Protein AF-A0A9D6M790-F1 (afdb_monomer_lite)

Structure (mmCIF, N/CA/C/O backbone):
data_AF-A0A9D6M790-F1
#
_entry.id   AF-A0A9D6M790-F1
#
loop_
_atom_site.group_PDB
_atom_site.id
_atom_site.type_symbol
_atom_site.label_atom_id
_atom_site.label_alt_id
_atom_site.label_comp_id
_atom_site.label_asym_id
_atom_site.label_entity_id
_atom_site.label_seq_id
_atom_site.pdbx_PDB_ins_code
_atom_site.Cartn_x
_atom_site.Cartn_y
_atom_site.Cartn_z
_atom_site.occupancy
_atom_site.B_iso_or_equiv
_atom_site.auth_seq_id
_atom_site.auth_comp_id
_atom_site.auth_asym_id
_atom_site.auth_atom_id
_atom_site.pdbx_PDB_model_num
ATOM 1 N N . MET A 1 1 ? -7.752 -2.876 11.219 1.00 83.00 1 MET A N 1
ATOM 2 C CA . MET A 1 1 ? -8.661 -2.602 10.085 1.00 83.00 1 MET A CA 1
ATOM 3 C C . MET A 1 1 ? -7.858 -2.659 8.799 1.00 83.00 1 MET A C 1
ATOM 5 O O . MET A 1 1 ? -6.658 -2.421 8.874 1.00 83.00 1 MET A O 1
ATOM 9 N N . HIS A 1 2 ? -8.480 -2.986 7.664 1.00 86.25 2 HIS A N 1
ATOM 10 C CA . HIS A 1 2 ? -7.770 -3.079 6.388 1.00 86.25 2 HIS A CA 1
ATOM 11 C C . HIS A 1 2 ? -8.115 -1.930 5.447 1.00 86.25 2 HIS A C 1
ATOM 13 O O . HIS A 1 2 ? -9.301 -1.674 5.240 1.00 86.25 2 HIS A O 1
ATOM 19 N N . ASN A 1 3 ? -7.096 -1.292 4.872 1.00 87.44 3 ASN A N 1
ATOM 20 C CA . ASN A 1 3 ? -7.248 -0.484 3.668 1.00 87.44 3 ASN A CA 1
ATOM 21 C C . ASN A 1 3 ? -6.816 -1.256 2.423 1.00 87.44 3 ASN A C 1
ATOM 23 O O . ASN A 1 3 ? -5.959 -2.142 2.462 1.00 87.44 3 ASN A O 1
ATOM 27 N N . ASP A 1 4 ? -7.427 -0.863 1.320 1.00 84.06 4 ASP A N 1
ATOM 28 C CA . ASP A 1 4 ? -7.244 -1.409 -0.013 1.00 84.06 4 ASP A CA 1
ATOM 29 C C . ASP A 1 4 ? -7.311 -0.255 -1.034 1.00 84.06 4 ASP A C 1
ATOM 31 O O . ASP A 1 4 ? -7.623 0.890 -0.689 1.00 84.06 4 ASP A O 1
ATOM 35 N N . TRP A 1 5 ? -7.043 -0.547 -2.300 1.00 85.12 5 TRP A N 1
ATOM 36 C CA . TRP A 1 5 ? -7.211 0.370 -3.427 1.00 85.12 5 TRP A CA 1
ATOM 37 C C . TRP A 1 5 ? -8.000 -0.294 -4.548 1.00 85.12 5 TRP A C 1
ATOM 39 O O . TRP A 1 5 ? -8.098 -1.511 -4.650 1.00 85.12 5 TRP A O 1
ATOM 49 N N . ALA A 1 6 ? -8.543 0.517 -5.454 1.00 81.31 6 ALA A N 1
ATOM 50 C CA . ALA A 1 6 ? -9.113 -0.015 -6.690 1.00 81.31 6 ALA A CA 1
ATOM 51 C C . ALA A 1 6 ? -8.026 -0.553 -7.640 1.00 81.31 6 ALA A C 1
ATOM 53 O O . ALA A 1 6 ? -8.276 -1.467 -8.422 1.00 81.31 6 ALA A O 1
ATOM 54 N N . THR A 1 7 ? -6.828 0.032 -7.591 1.00 86.56 7 THR A N 1
ATOM 55 C CA . THR A 1 7 ? -5.688 -0.363 -8.415 1.00 86.56 7 THR A CA 1
ATOM 56 C C . THR A 1 7 ? -4.374 -0.006 -7.732 1.00 86.56 7 THR A C 1
ATOM 58 O O . THR A 1 7 ? -4.246 1.069 -7.153 1.00 86.56 7 THR A O 1
ATOM 61 N N . ALA A 1 8 ? -3.371 -0.869 -7.882 1.00 89.00 8 ALA A N 1
ATOM 62 C CA . ALA A 1 8 ? -1.997 -0.625 -7.461 1.00 89.00 8 ALA A CA 1
ATOM 63 C C . ALA A 1 8 ? -1.356 0.598 -8.144 1.00 89.00 8 ALA A C 1
ATOM 65 O O . ALA A 1 8 ? -0.339 1.107 -7.674 1.00 89.00 8 ALA A O 1
ATOM 66 N N . GLU A 1 9 ? -1.935 1.098 -9.243 1.00 91.00 9 GLU A N 1
ATOM 67 C CA . GLU A 1 9 ? -1.447 2.291 -9.945 1.00 91.00 9 GLU A CA 1
ATOM 68 C C . GLU A 1 9 ? -1.479 3.558 -9.077 1.00 91.00 9 GLU A C 1
ATOM 70 O O . GLU A 1 9 ? -0.705 4.480 -9.339 1.00 91.00 9 GLU A O 1
ATOM 75 N N . VAL A 1 10 ? -2.274 3.583 -7.996 1.00 92.44 10 VAL A N 1
ATOM 76 C CA . VAL A 1 10 ? -2.253 4.673 -6.998 1.00 92.44 10 VAL A CA 1
ATOM 77 C C . VAL A 1 10 ? -0.866 4.893 -6.391 1.00 92.44 10 VAL A C 1
ATOM 79 O O . VAL A 1 10 ? -0.571 5.983 -5.914 1.00 92.44 10 VAL A O 1
ATOM 82 N N . LEU A 1 11 ? 0.012 3.887 -6.450 1.00 93.69 11 LEU A N 1
ATOM 83 C CA . LEU A 1 11 ? 1.372 3.961 -5.929 1.00 93.69 11 LEU A CA 1
ATOM 84 C C . LEU A 1 11 ? 2.370 4.583 -6.914 1.00 93.69 11 LEU A C 1
ATOM 86 O O . LEU A 1 11 ? 3.468 4.947 -6.503 1.00 93.69 11 LEU A O 1
ATOM 90 N N . LEU A 1 12 ? 2.029 4.737 -8.201 1.00 94.44 12 LEU A N 1
ATOM 91 C CA . LEU A 1 12 ? 2.950 5.269 -9.220 1.00 94.44 12 LEU A CA 1
ATOM 92 C C . LEU A 1 12 ? 3.526 6.660 -8.887 1.00 94.44 12 LEU A C 1
ATOM 94 O O . LEU A 1 12 ? 4.721 6.857 -9.136 1.00 94.44 12 LEU A O 1
ATOM 98 N N . PRO A 1 13 ? 2.759 7.619 -8.326 1.00 96.31 13 PRO A N 1
ATOM 99 C CA . PRO A 1 13 ? 3.305 8.912 -7.916 1.00 96.31 13 PRO A CA 1
ATOM 100 C C . PRO A 1 13 ? 4.355 8.798 -6.802 1.00 96.31 13 PRO A C 1
ATOM 102 O O . PRO A 1 13 ? 5.340 9.536 -6.825 1.00 96.31 13 PRO A O 1
ATOM 105 N N . TYR A 1 14 ? 4.176 7.842 -5.885 1.00 96.62 14 TYR A N 1
ATOM 106 C CA . TYR A 1 14 ? 5.021 7.612 -4.706 1.00 96.62 14 TYR A CA 1
ATOM 107 C C . TYR A 1 14 ? 6.212 6.692 -4.986 1.00 96.62 14 TYR A C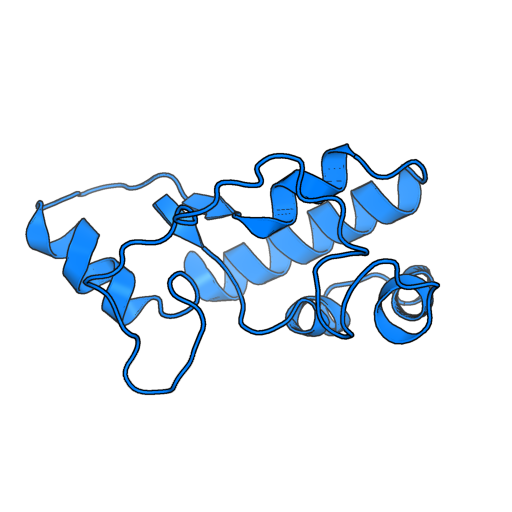 1
ATOM 109 O O . TYR A 1 14 ? 7.211 6.704 -4.268 1.00 96.62 14 TYR A O 1
ATOM 117 N N . LEU A 1 15 ? 6.117 5.873 -6.032 1.00 96.12 15 LEU A N 1
ATOM 118 C CA . LEU A 1 15 ? 7.138 4.901 -6.378 1.00 96.12 15 LEU A CA 1
ATOM 119 C C . LEU A 1 15 ? 8.341 5.580 -7.040 1.00 96.12 15 LEU A C 1
ATOM 121 O O . LEU A 1 15 ? 8.190 6.409 -7.949 1.00 96.12 15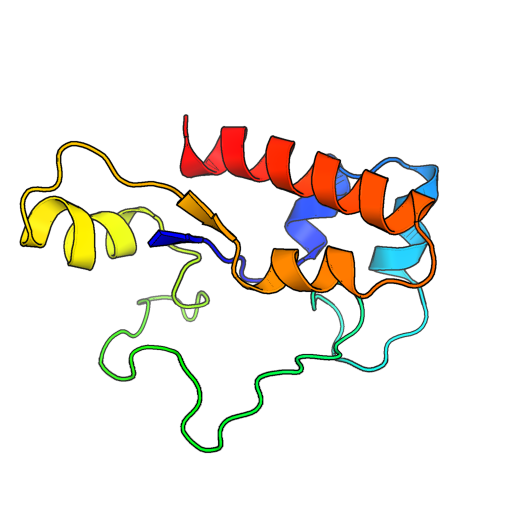 LEU A O 1
ATOM 125 N N . ASP A 1 16 ? 9.538 5.168 -6.613 1.00 94.94 16 ASP A N 1
ATOM 126 C CA . ASP A 1 16 ? 10.808 5.584 -7.208 1.00 94.94 16 ASP A CA 1
ATOM 127 C C . ASP A 1 16 ? 10.751 5.416 -8.740 1.00 94.94 16 ASP A C 1
ATOM 129 O O . ASP A 1 16 ? 10.392 4.328 -9.216 1.00 94.94 16 ASP A O 1
ATOM 133 N N . PRO A 1 17 ? 11.094 6.457 -9.527 1.00 95.19 17 PRO A N 1
ATOM 134 C CA . PRO A 1 17 ? 11.087 6.398 -10.984 1.00 95.19 17 PRO A CA 1
ATOM 135 C C . PRO A 1 17 ? 11.790 5.173 -11.576 1.00 95.19 17 PRO A C 1
ATOM 137 O O . PRO A 1 17 ? 11.318 4.648 -12.583 1.00 95.19 17 PRO A O 1
ATOM 140 N N . TYR A 1 18 ? 12.859 4.681 -10.939 1.00 95.19 18 TYR A N 1
ATOM 141 C CA . TYR A 1 18 ? 13.581 3.480 -11.362 1.00 95.19 18 TYR A CA 1
ATOM 142 C C . TYR A 1 18 ? 12.689 2.226 -11.390 1.00 95.19 18 TYR A C 1
ATOM 144 O O . TYR A 1 18 ? 12.846 1.366 -12.256 1.00 95.19 18 TYR A O 1
ATOM 152 N N . PHE A 1 19 ? 11.727 2.125 -10.469 1.00 93.88 19 PHE A N 1
ATOM 153 C CA . PHE A 1 19 ? 10.859 0.957 -10.315 1.00 93.88 19 PHE A CA 1
ATOM 154 C C . PHE A 1 19 ? 9.484 1.098 -10.977 1.00 93.88 19 PHE A C 1
ATOM 156 O O . PHE A 1 19 ? 8.753 0.112 -11.063 1.00 93.88 19 PHE A O 1
ATOM 163 N N . ARG A 1 20 ? 9.113 2.278 -11.487 1.00 92.75 20 ARG A N 1
ATOM 164 C CA . ARG A 1 20 ? 7.784 2.497 -12.098 1.00 92.75 20 ARG A CA 1
ATOM 165 C C . ARG A 1 20 ? 7.499 1.557 -13.261 1.00 92.75 20 ARG A C 1
ATOM 167 O O . ARG A 1 20 ? 6.383 1.061 -13.390 1.00 92.75 20 ARG A O 1
ATOM 174 N N . ASP A 1 21 ? 8.516 1.251 -14.058 1.00 90.69 21 ASP A N 1
ATOM 175 C CA . ASP A 1 21 ? 8.381 0.327 -15.181 1.00 90.69 21 ASP A CA 1
ATOM 176 C C . ASP A 1 21 ? 8.072 -1.108 -14.754 1.00 90.69 21 ASP A C 1
ATOM 178 O O . ASP A 1 21 ? 7.354 -1.804 -15.469 1.00 90.69 21 ASP A O 1
ATOM 182 N N . TYR A 1 22 ? 8.531 -1.538 -13.575 1.00 88.88 22 TYR A N 1
ATOM 183 C CA . TYR A 1 22 ? 8.210 -2.863 -13.039 1.00 88.88 22 TYR A CA 1
ATOM 184 C C . TYR A 1 22 ? 6.715 -2.990 -12.727 1.00 88.88 22 TYR A C 1
ATOM 186 O O . TYR A 1 22 ? 6.134 -4.049 -12.954 1.00 88.88 22 TYR A O 1
ATOM 194 N N . LEU A 1 23 ? 6.084 -1.907 -12.257 1.00 87.19 23 LEU A N 1
ATOM 195 C CA . LEU A 1 23 ? 4.650 -1.877 -11.965 1.00 87.19 23 LEU A CA 1
ATOM 196 C C . LEU A 1 23 ? 3.810 -1.671 -13.237 1.00 87.19 23 LEU A C 1
ATOM 198 O O . LEU A 1 23 ? 2.825 -2.370 -13.447 1.00 87.19 23 LEU A O 1
ATOM 202 N N . ALA A 1 24 ? 4.208 -0.740 -14.109 1.00 86.50 24 ALA A N 1
ATOM 203 C CA . ALA A 1 24 ? 3.420 -0.357 -15.284 1.00 86.50 24 ALA A CA 1
ATOM 204 C C . ALA A 1 24 ? 3.582 -1.313 -16.485 1.00 86.50 24 ALA A C 1
ATOM 206 O O . ALA A 1 24 ? 2.655 -1.505 -17.281 1.00 86.50 24 ALA A O 1
ATOM 207 N N . ARG A 1 25 ? 4.778 -1.886 -16.664 1.00 84.56 25 ARG A N 1
ATOM 208 C CA .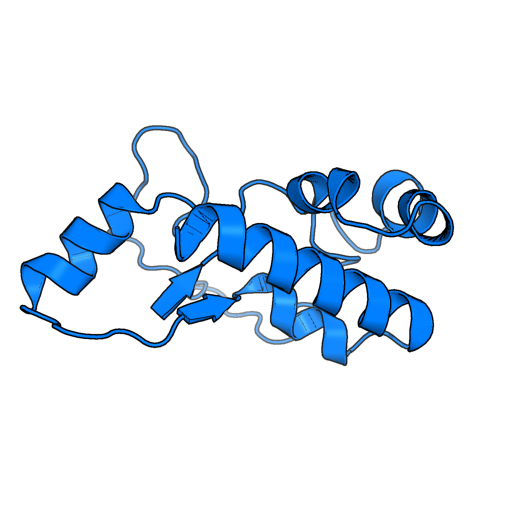 ARG A 1 25 ? 5.175 -2.623 -17.879 1.00 84.56 25 ARG A CA 1
ATOM 209 C C . ARG A 1 25 ? 5.795 -3.997 -17.615 1.00 84.56 25 ARG A C 1
ATOM 211 O O . ARG A 1 25 ? 6.004 -4.722 -18.584 1.00 84.56 25 ARG A O 1
ATOM 218 N N . GLY A 1 26 ? 6.094 -4.335 -16.359 1.00 78.62 26 GLY A N 1
ATOM 219 C CA . GLY A 1 26 ? 6.698 -5.611 -15.970 1.00 78.62 26 GLY A CA 1
ATOM 220 C C . GLY A 1 26 ? 5.842 -6.831 -16.324 1.00 78.62 26 GLY A C 1
ATOM 221 O O . GLY A 1 26 ? 4.665 -6.705 -16.669 1.00 78.62 26 GLY A O 1
ATOM 222 N N . GLU A 1 27 ? 6.449 -8.018 -16.257 1.00 73.50 27 GLU A N 1
ATOM 223 C CA . GLU A 1 27 ? 5.736 -9.284 -16.460 1.00 73.50 27 GLU A CA 1
ATOM 224 C C . GLU A 1 27 ? 4.633 -9.464 -15.412 1.00 73.50 27 GLU A C 1
ATOM 226 O O . GLU A 1 27 ? 4.851 -9.239 -14.223 1.00 73.50 27 GLU A O 1
ATOM 231 N N . LEU A 1 28 ? 3.448 -9.878 -15.873 1.00 68.81 28 LEU A N 1
ATOM 232 C CA . LEU A 1 28 ? 2.252 -10.017 -15.048 1.00 68.81 28 LEU A CA 1
ATOM 233 C C . LEU A 1 28 ? 1.837 -11.497 -14.974 1.00 68.81 28 LEU A C 1
ATOM 235 O O . LEU A 1 28 ? 1.449 -12.065 -15.994 1.00 68.81 28 LEU A O 1
ATOM 239 N N . PRO A 1 29 ? 1.826 -12.124 -13.793 1.00 64.00 29 PRO A N 1
ATOM 240 C CA . PRO A 1 29 ? 1.077 -13.345 -13.518 1.00 64.00 29 PRO A CA 1
ATOM 241 C C . PRO A 1 29 ? -0.408 -13.053 -13.211 1.00 64.00 29 PRO A C 1
ATOM 243 O O . PRO A 1 29 ? -1.194 -13.987 -13.077 1.00 64.00 29 PRO A O 1
ATOM 246 N N . GLY A 1 30 ? -0.809 -11.774 -13.123 1.00 71.56 30 GLY A N 1
ATOM 247 C CA . GLY A 1 30 ? -2.179 -11.318 -12.857 1.00 71.56 30 GLY A CA 1
ATOM 248 C C . GLY A 1 30 ? -2.691 -10.262 -13.846 1.00 71.56 30 GLY A C 1
ATOM 249 O O . GLY A 1 30 ? -2.090 -10.010 -14.891 1.00 71.56 30 GLY A O 1
ATOM 250 N N . LEU A 1 31 ? -3.828 -9.639 -13.522 1.00 72.81 31 LEU A N 1
ATOM 251 C CA . LEU A 1 31 ? -4.394 -8.544 -14.317 1.00 72.81 31 LEU A CA 1
ATOM 252 C C . LEU A 1 31 ? -3.587 -7.250 -14.126 1.00 72.81 31 LEU A C 1
ATOM 254 O O . LEU A 1 31 ? -2.971 -7.020 -13.084 1.00 72.81 31 LEU A O 1
ATOM 258 N N . ARG A 1 32 ? -3.607 -6.374 -15.139 1.00 77.75 32 ARG A N 1
ATOM 259 C CA . ARG A 1 32 ? -3.026 -5.027 -15.023 1.00 77.75 32 ARG A CA 1
ATOM 260 C C . ARG A 1 32 ? -3.715 -4.262 -13.895 1.00 77.75 32 ARG A C 1
ATOM 262 O O . ARG A 1 32 ? -4.939 -4.271 -13.812 1.00 77.75 32 ARG A O 1
ATOM 269 N N . GLY A 1 33 ? -2.915 -3.606 -13.058 1.00 76.56 33 GLY A N 1
ATOM 270 C CA . GLY A 1 33 ? -3.396 -2.869 -11.893 1.00 76.56 33 GLY A CA 1
ATOM 271 C C . GLY A 1 33 ? -3.461 -3.678 -10.592 1.00 76.56 33 GLY A C 1
ATOM 272 O O . GLY A 1 33 ? -3.818 -3.089 -9.578 1.00 76.56 33 GLY A O 1
ATOM 273 N N . SER A 1 34 ? -3.107 -4.971 -10.585 1.00 79.00 34 SER A N 1
ATOM 274 C CA . SER A 1 34 ? -2.935 -5.762 -9.352 1.00 79.00 34 SER A CA 1
ATOM 275 C C . SER A 1 34 ? -1.576 -5.507 -8.684 1.00 79.00 34 SER A C 1
ATOM 277 O O . SER A 1 34 ? -0.575 -5.305 -9.376 1.00 79.00 34 SER A O 1
ATOM 279 N N . PHE A 1 35 ? -1.521 -5.549 -7.349 1.00 77.50 35 PHE A N 1
ATOM 280 C CA . PHE A 1 35 ? -0.306 -5.256 -6.585 1.00 77.50 35 PHE A CA 1
ATOM 281 C C . PHE A 1 35 ? 0.615 -6.469 -6.367 1.00 77.50 35 PHE A C 1
ATOM 283 O O . PHE A 1 35 ? 0.163 -7.573 -6.084 1.00 77.50 35 PHE A O 1
ATOM 290 N N . PRO A 1 36 ? 1.923 -6.237 -6.553 1.00 60.81 36 PRO A N 1
ATOM 291 C CA . PRO A 1 36 ? 2.495 -6.396 -7.870 1.00 60.81 36 PRO A CA 1
ATOM 292 C C . PRO A 1 36 ? 2.640 -7.892 -8.153 1.00 60.81 36 PRO A C 1
ATOM 294 O O . PRO A 1 36 ? 3.511 -8.569 -7.603 1.00 60.81 36 PRO A O 1
ATOM 297 N N . HIS A 1 37 ? 1.836 -8.366 -9.098 1.00 60.81 37 HIS A N 1
ATOM 298 C CA . HIS A 1 37 ? 2.104 -9.628 -9.781 1.00 60.81 37 HIS A CA 1
ATOM 299 C C . HIS A 1 37 ? 1.697 -10.866 -8.965 1.00 60.81 37 HIS A C 1
ATOM 301 O O . HIS A 1 37 ? 2.438 -11.836 -8.853 1.00 60.81 37 HIS A O 1
ATOM 307 N N . ALA A 1 38 ? 0.4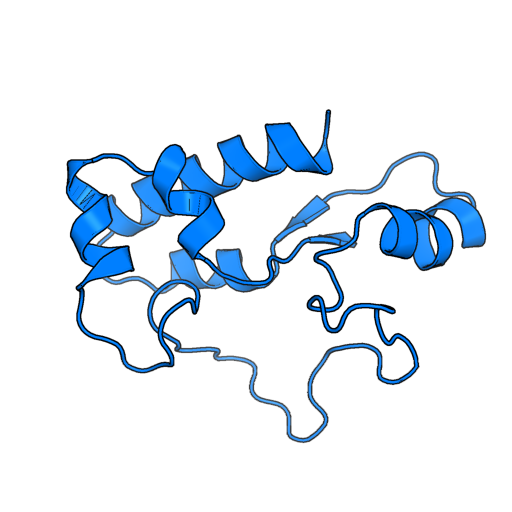54 -10.809 -8.473 1.00 60.06 38 ALA A N 1
ATOM 308 C CA . ALA A 1 38 ? -0.479 -11.888 -8.134 1.00 60.06 38 ALA A CA 1
ATOM 309 C C . ALA A 1 38 ? 0.132 -13.266 -7.832 1.00 60.06 38 ALA A C 1
ATOM 311 O O . ALA A 1 38 ? 0.114 -14.185 -8.654 1.00 60.06 38 ALA A O 1
ATOM 312 N N . HIS A 1 39 ? 0.508 -13.439 -6.570 1.00 56.59 39 HIS A N 1
ATOM 313 C CA . HIS A 1 39 ? 0.524 -14.741 -5.918 1.00 56.59 39 HIS A CA 1
ATOM 314 C C . HIS A 1 39 ? -0.205 -14.612 -4.589 1.00 56.59 39 HIS A C 1
ATOM 316 O O . HIS A 1 39 ? 0.405 -14.805 -3.546 1.00 56.59 39 HIS A O 1
ATOM 322 N N . ARG A 1 40 ? -1.509 -14.298 -4.616 1.00 64.62 40 ARG A N 1
ATOM 323 C CA . ARG A 1 40 ? -2.348 -14.357 -3.411 1.00 64.62 40 ARG A CA 1
ATOM 324 C C . ARG A 1 40 ? -2.274 -15.779 -2.848 1.00 64.62 40 ARG A C 1
ATOM 326 O O . ARG A 1 40 ? -2.844 -16.686 -3.455 1.00 64.62 40 ARG A O 1
ATOM 333 N N . PRO A 1 41 ? -1.593 -16.023 -1.717 1.00 60.31 41 PRO A N 1
ATOM 334 C CA . PRO A 1 41 ? -1.470 -17.364 -1.168 1.00 60.31 41 PRO A CA 1
ATOM 335 C C . PRO A 1 41 ? -2.721 -17.772 -0.371 1.00 60.31 41 PRO A C 1
ATOM 337 O O . PRO A 1 41 ? -2.892 -18.948 -0.061 1.00 60.31 41 PRO A O 1
ATOM 340 N N . TRP A 1 42 ? -3.626 -16.831 -0.072 1.00 70.50 42 TRP A N 1
ATOM 341 C CA . TRP A 1 42 ? -4.900 -17.057 0.620 1.00 70.50 42 TRP A CA 1
ATOM 342 C C . TRP A 1 42 ? -6.082 -17.085 -0.365 1.00 70.50 42 TRP A C 1
ATOM 344 O O . TRP A 1 42 ? -6.917 -16.183 -0.413 1.00 70.50 42 TRP A O 1
ATOM 354 N N . LEU A 1 43 ? -6.160 -18.148 -1.169 1.00 74.12 43 LEU A N 1
ATOM 355 C CA . LEU A 1 43 ? -7.287 -18.402 -2.074 1.00 74.12 43 LEU A CA 1
ATOM 356 C C . LEU A 1 43 ? -8.363 -19.222 -1.348 1.00 74.12 43 LEU A C 1
ATOM 358 O O . LEU A 1 43 ? -8.155 -20.396 -1.047 1.00 74.12 43 LEU A O 1
ATOM 362 N N . HIS A 1 44 ? -9.519 -18.612 -1.084 1.00 81.50 44 HIS A N 1
ATOM 363 C CA . HIS A 1 44 ? -10.695 -19.286 -0.529 1.00 81.50 44 HIS A CA 1
ATOM 364 C C . HIS A 1 44 ? -11.860 -19.213 -1.533 1.00 81.50 44 HIS A C 1
ATOM 366 O O . HIS A 1 44 ? -12.082 -18.130 -2.081 1.00 81.50 44 HIS A O 1
ATOM 372 N N . PRO A 1 45 ? -12.619 -20.303 -1.782 1.00 81.38 45 PRO A N 1
ATOM 373 C CA . PRO A 1 45 ? -13.717 -20.303 -2.758 1.00 81.38 45 PRO A CA 1
ATOM 374 C C . PRO A 1 45 ? -14.795 -19.245 -2.494 1.00 81.38 45 PRO A C 1
ATOM 376 O O . PRO A 1 45 ? -15.319 -18.660 -3.433 1.00 81.38 45 PRO A O 1
ATOM 379 N N . GLU A 1 46 ? -15.070 -18.954 -1.221 1.00 82.38 46 GLU A N 1
ATOM 380 C CA . GLU A 1 46 ? -16.048 -17.933 -0.804 1.00 82.38 46 GLU A CA 1
ATOM 381 C C . GLU A 1 46 ? -15.431 -16.528 -0.673 1.00 82.38 46 GLU A C 1
ATOM 383 O O . GLU A 1 46 ? -16.072 -15.591 -0.203 1.00 82.38 46 GLU A O 1
ATOM 388 N N . GLY A 1 47 ? -14.153 -16.373 -1.032 1.00 79.69 47 GLY A N 1
ATOM 389 C CA . GLY A 1 47 ? -13.391 -15.161 -0.759 1.00 79.69 47 GLY A CA 1
ATOM 390 C C . GLY A 1 47 ? -13.209 -14.900 0.740 1.00 79.69 47 GLY A C 1
ATOM 391 O O . GLY A 1 47 ? -13.359 -15.789 1.578 1.00 79.69 47 GLY A O 1
ATOM 392 N N . TYR A 1 48 ? -12.829 -13.665 1.062 1.00 79.12 48 TYR A N 1
ATOM 393 C CA . TYR A 1 48 ? -12.545 -13.191 2.426 1.00 79.12 48 TYR A CA 1
ATOM 394 C C . TYR A 1 48 ? -13.206 -11.837 2.735 1.00 79.12 48 TYR A C 1
ATOM 396 O O . TYR A 1 48 ? -13.160 -11.366 3.871 1.00 79.12 48 TYR A O 1
ATOM 404 N N . LYS A 1 49 ? -13.807 -11.187 1.727 1.00 79.12 49 LYS A N 1
ATOM 405 C CA . LYS A 1 49 ? -14.494 -9.899 1.877 1.00 79.12 49 LYS A CA 1
ATOM 406 C C . LYS A 1 49 ? -15.925 -10.132 2.379 1.00 79.12 49 LYS A C 1
ATOM 408 O O . LYS A 1 49 ? -16.548 -11.145 2.073 1.00 79.12 49 LYS A O 1
ATOM 413 N N . ARG A 1 50 ? -16.454 -9.180 3.149 1.00 79.25 50 ARG A N 1
ATOM 414 C CA . ARG A 1 50 ? -17.839 -9.205 3.639 1.00 79.25 50 ARG A CA 1
ATOM 415 C C . ARG A 1 50 ? -18.827 -9.083 2.476 1.00 79.25 50 ARG A C 1
ATOM 417 O O . ARG A 1 50 ? -18.872 -8.046 1.824 1.00 79.25 50 ARG A O 1
ATOM 424 N N . ALA A 1 51 ? -19.628 -10.121 2.243 1.00 78.88 51 ALA A N 1
ATOM 425 C CA . ALA A 1 51 ? -20.590 -10.167 1.137 1.00 78.88 51 ALA A CA 1
ATOM 426 C C . ALA A 1 51 ? -21.782 -9.204 1.304 1.00 78.88 51 ALA A C 1
ATOM 428 O O . ALA A 1 51 ? -22.447 -8.875 0.327 1.00 78.88 51 ALA A O 1
ATOM 429 N N . ASP A 1 52 ? -22.055 -8.749 2.530 1.00 81.50 52 ASP A N 1
ATOM 430 C CA . ASP A 1 52 ? -23.118 -7.790 2.846 1.00 81.50 52 ASP A CA 1
ATOM 431 C C . ASP A 1 52 ? -22.711 -6.325 2.608 1.00 81.50 52 ASP A C 1
ATOM 433 O O . ASP A 1 52 ? -23.545 -5.429 2.720 1.00 81.50 52 ASP A O 1
ATOM 437 N N . VAL A 1 53 ? -21.442 -6.075 2.267 1.00 77.75 53 VAL A N 1
ATOM 438 C CA . VAL A 1 53 ? -20.894 -4.734 2.041 1.00 77.75 53 VAL A CA 1
ATOM 439 C C . VAL A 1 53 ? -20.572 -4.559 0.560 1.00 77.75 53 VAL A C 1
ATOM 441 O O . VAL A 1 53 ? -19.581 -5.086 0.059 1.00 77.75 53 VAL A O 1
ATOM 444 N N . ALA A 1 54 ? -21.400 -3.783 -0.136 1.00 67.50 54 ALA A N 1
ATOM 445 C CA . ALA A 1 54 ? -21.184 -3.400 -1.527 1.00 67.50 54 ALA A CA 1
ATOM 446 C C . ALA A 1 54 ? -20.998 -1.876 -1.612 1.00 67.50 54 ALA A C 1
ATOM 448 O O . ALA A 1 54 ? -21.963 -1.140 -1.393 1.00 67.50 54 ALA A O 1
ATOM 449 N N . PRO A 1 55 ? -19.787 -1.376 -1.912 1.00 65.75 55 PRO A N 1
ATOM 450 C CA . PRO A 1 55 ? -19.571 0.053 -2.107 1.00 65.75 55 PRO A CA 1
ATOM 451 C C . PRO A 1 55 ? -20.425 0.566 -3.268 1.00 65.75 55 PRO A C 1
ATOM 453 O O . PRO A 1 55 ? -20.478 -0.060 -4.330 1.00 65.75 55 PRO A O 1
ATOM 456 N N . ALA A 1 56 ? -21.078 1.717 -3.081 1.00 60.28 56 ALA A N 1
ATOM 457 C CA . ALA A 1 56 ? -22.089 2.244 -4.006 1.00 60.28 56 ALA A CA 1
ATOM 458 C C . ALA A 1 56 ? -21.575 2.467 -5.447 1.00 60.28 56 ALA A C 1
ATOM 460 O O . ALA A 1 56 ? -22.371 2.527 -6.381 1.00 60.28 56 ALA A O 1
ATOM 461 N N . ASN A 1 57 ? -20.251 2.541 -5.633 1.00 61.75 57 ASN A N 1
ATOM 462 C CA . ASN A 1 57 ? -19.596 2.917 -6.888 1.00 61.75 57 ASN A CA 1
ATOM 463 C C . ASN A 1 57 ? -18.735 1.802 -7.517 1.00 61.75 57 ASN A C 1
ATOM 465 O O . ASN A 1 57 ? -17.897 2.090 -8.367 1.00 61.75 57 ASN A O 1
ATOM 469 N N . GLY A 1 58 ? -18.871 0.541 -7.084 1.00 58.53 58 GLY A N 1
ATOM 470 C CA . GLY A 1 58 ? -18.026 -0.559 -7.587 1.00 58.53 58 GLY A CA 1
ATOM 471 C C . GLY A 1 58 ? -16.548 -0.462 -7.173 1.00 58.53 58 GLY A C 1
ATOM 472 O O . GLY A 1 58 ? -15.715 -1.223 -7.658 1.00 58.53 58 GLY A O 1
ATOM 473 N N . ILE A 1 59 ? -16.232 0.470 -6.270 1.00 62.47 59 ILE A N 1
ATOM 474 C CA . ILE A 1 59 ? -14.940 0.591 -5.595 1.00 62.47 59 ILE A CA 1
ATOM 475 C C . ILE A 1 59 ? -14.722 -0.674 -4.755 1.00 62.47 59 ILE A C 1
ATOM 477 O O . ILE A 1 59 ? -15.674 -1.228 -4.204 1.00 62.47 59 ILE A O 1
ATOM 481 N N . ALA A 1 60 ? -13.485 -1.165 -4.675 1.00 63.31 60 ALA A N 1
ATOM 482 C CA . ALA A 1 60 ? -13.169 -2.335 -3.864 1.00 63.31 60 ALA A CA 1
ATOM 483 C C . ALA A 1 60 ? -13.561 -2.094 -2.395 1.00 63.31 60 ALA A C 1
ATOM 485 O O . ALA A 1 60 ? -13.269 -1.041 -1.828 1.00 63.31 60 ALA A O 1
ATOM 486 N N . ALA A 1 61 ? -14.206 -3.075 -1.754 1.00 61.47 61 ALA A N 1
ATOM 487 C CA . ALA A 1 61 ? -14.424 -3.011 -0.311 1.00 61.47 61 ALA A CA 1
ATOM 488 C C . ALA A 1 61 ? -13.059 -2.899 0.389 1.00 61.47 61 ALA A C 1
ATOM 490 O O . ALA A 1 61 ? -12.182 -3.731 0.138 1.00 61.47 61 ALA A O 1
ATOM 491 N N . GLY A 1 62 ? -12.897 -1.860 1.216 1.00 66.94 62 GLY A N 1
ATOM 492 C CA . GLY A 1 62 ? -11.618 -1.468 1.817 1.00 66.94 62 GLY A CA 1
ATOM 493 C C . GLY A 1 62 ? -10.947 -0.248 1.174 1.00 66.94 62 GLY A C 1
ATOM 494 O O . GLY A 1 62 ? -9.984 0.240 1.744 1.00 66.94 62 GLY A O 1
ATOM 495 N N . ALA A 1 63 ? -11.450 0.272 0.049 1.00 73.25 63 ALA A N 1
ATOM 496 C CA . ALA A 1 63 ? -10.907 1.465 -0.617 1.00 73.25 63 ALA A CA 1
ATOM 497 C C . ALA A 1 63 ? -11.754 2.743 -0.418 1.00 73.25 63 ALA A C 1
ATOM 499 O O . ALA A 1 63 ? -11.422 3.793 -0.962 1.00 73.25 63 ALA A O 1
ATOM 500 N N . ASP A 1 64 ? -12.839 2.658 0.359 1.00 81.81 64 ASP A N 1
ATOM 501 C CA . ASP A 1 64 ? -13.703 3.781 0.745 1.00 81.81 64 ASP A CA 1
ATOM 502 C C . ASP A 1 64 ? -13.611 3.984 2.265 1.00 81.81 64 ASP A C 1
ATOM 504 O O . ASP A 1 64 ? -14.065 3.138 3.046 1.00 81.81 64 ASP A O 1
ATOM 508 N N . TYR A 1 65 ? -12.968 5.079 2.677 1.00 84.06 65 TYR A N 1
ATOM 509 C CA . TYR A 1 65 ? -12.748 5.396 4.087 1.00 84.06 65 TYR A CA 1
ATOM 510 C C . TYR A 1 65 ? -14.053 5.702 4.823 1.00 84.06 65 TYR A C 1
ATOM 512 O O . TYR A 1 65 ? -14.249 5.197 5.927 1.00 84.06 65 TYR A O 1
ATOM 520 N N . ASP A 1 66 ? -14.955 6.486 4.226 1.00 85.81 66 ASP A N 1
ATOM 521 C CA . ASP A 1 66 ? -16.194 6.906 4.886 1.00 85.81 66 ASP A CA 1
ATOM 522 C C . ASP A 1 66 ? -17.097 5.703 5.164 1.00 85.81 66 ASP A C 1
ATOM 524 O O . ASP A 1 66 ? -17.615 5.559 6.274 1.00 85.81 66 ASP A O 1
ATOM 528 N N . LEU A 1 67 ? -17.207 4.787 4.197 1.00 85.25 67 LEU A N 1
ATOM 529 C CA . LEU A 1 67 ? -17.948 3.541 4.376 1.00 85.25 67 LEU A CA 1
ATOM 530 C C . LEU A 1 67 ? -17.311 2.646 5.452 1.00 85.25 67 LEU A C 1
ATOM 532 O O . LEU A 1 67 ? -18.018 2.025 6.248 1.00 85.25 67 LEU A O 1
ATOM 536 N N . MET A 1 68 ? -15.977 2.563 5.491 1.00 87.12 68 MET A N 1
ATOM 537 C CA . MET A 1 68 ? -15.264 1.800 6.520 1.00 87.12 68 MET A CA 1
ATOM 538 C C . MET A 1 68 ? -15.486 2.406 7.910 1.00 87.12 68 MET A C 1
ATOM 540 O O . MET A 1 68 ? -15.800 1.668 8.847 1.00 87.12 68 MET A O 1
ATOM 544 N N . ARG A 1 69 ? -15.397 3.737 8.035 1.00 87.50 69 ARG A N 1
ATOM 545 C CA . ARG A 1 69 ? -15.670 4.461 9.279 1.00 87.50 69 ARG A CA 1
ATOM 546 C C . ARG A 1 69 ? -17.085 4.168 9.773 1.00 87.50 69 ARG A C 1
ATOM 548 O O . ARG A 1 69 ? -17.226 3.728 10.909 1.00 87.50 69 ARG A O 1
ATOM 555 N N . GLU A 1 70 ? -18.100 4.307 8.922 1.00 89.38 70 GLU A N 1
ATOM 556 C CA . GLU A 1 70 ? -19.499 4.067 9.300 1.00 89.38 70 GLU A CA 1
ATOM 557 C C . GLU A 1 70 ? -19.729 2.617 9.766 1.00 89.38 70 GLU A C 1
ATOM 559 O O . GLU A 1 70 ? -20.307 2.364 10.825 1.00 89.38 70 GLU A O 1
ATOM 564 N N . LEU A 1 71 ? -19.260 1.637 8.986 1.00 88.12 71 LEU A N 1
ATOM 565 C CA . LEU A 1 71 ? -19.555 0.223 9.232 1.00 88.12 71 LEU A CA 1
ATOM 566 C C . LEU A 1 71 ? -18.734 -0.404 10.365 1.00 88.12 71 LEU A C 1
ATOM 568 O O . LEU A 1 71 ? -19.123 -1.471 10.859 1.00 88.12 71 LEU A O 1
ATOM 572 N N . LEU A 1 72 ? -17.607 0.208 10.744 1.00 89.19 72 LEU A N 1
ATOM 573 C CA . LEU A 1 72 ? -16.677 -0.324 11.740 1.00 89.19 72 LEU A CA 1
ATOM 574 C C . LEU A 1 72 ? -16.403 0.650 12.888 1.00 89.19 72 LEU A C 1
ATOM 576 O O . LEU A 1 72 ? -16.608 0.278 14.037 1.00 89.19 72 LEU A O 1
ATOM 580 N N . LEU A 1 73 ? -15.899 1.852 12.614 1.00 91.00 73 LEU A N 1
ATOM 581 C CA . LEU A 1 73 ? -15.437 2.754 13.673 1.00 91.00 73 LEU A CA 1
ATOM 582 C C . LEU A 1 73 ? -16.620 3.348 14.445 1.00 91.00 73 LEU A C 1
ATOM 584 O O . LEU A 1 73 ? -16.715 3.148 15.654 1.00 91.00 73 LEU A O 1
ATOM 588 N N . ASP A 1 74 ? -17.562 3.969 13.734 1.00 92.38 74 ASP A N 1
ATOM 589 C CA . ASP A 1 74 ? -18.728 4.635 14.323 1.00 92.38 74 ASP A CA 1
ATOM 590 C C . ASP A 1 74 ? -19.698 3.611 14.932 1.00 92.38 74 ASP A C 1
ATOM 592 O O . ASP A 1 74 ? -20.225 3.797 16.027 1.00 92.38 74 ASP A O 1
ATOM 596 N N . ARG A 1 75 ? -19.909 2.479 14.244 1.00 92.56 75 ARG A N 1
ATOM 597 C CA . ARG A 1 75 ? -20.833 1.421 14.686 1.00 92.56 75 ARG A CA 1
ATOM 598 C C . ARG A 1 75 ? -20.464 0.805 16.036 1.00 92.56 75 ARG A C 1
ATOM 600 O O . ARG A 1 75 ? -21.360 0.372 16.763 1.00 92.56 75 ARG A O 1
ATOM 607 N N . TYR A 1 76 ? -19.172 0.685 16.322 1.00 93.81 76 TYR A N 1
ATOM 608 C CA . TYR A 1 76 ? -18.666 0.017 17.522 1.00 93.81 76 TYR A CA 1
ATOM 609 C C . TYR A 1 76 ? -17.982 0.978 18.505 1.00 93.81 76 TYR A C 1
ATOM 611 O O . TYR A 1 76 ? -17.451 0.508 19.507 1.00 93.81 76 TYR A O 1
ATOM 619 N N . ASP A 1 77 ? -18.039 2.290 18.241 1.00 93.44 77 ASP A N 1
ATOM 620 C CA . ASP A 1 77 ? -17.482 3.359 19.083 1.00 93.44 77 ASP A CA 1
ATOM 621 C C . ASP A 1 77 ? -15.980 3.168 19.378 1.00 93.44 77 ASP A C 1
ATOM 623 O O . ASP A 1 77 ? -15.517 3.223 20.519 1.00 93.44 77 ASP A O 1
ATOM 627 N N . PHE A 1 78 ? -15.198 2.865 18.334 1.00 92.94 78 PHE A N 1
ATOM 628 C CA . PHE A 1 78 ? -13.747 2.718 18.463 1.00 92.94 78 PHE A CA 1
ATOM 629 C C . PHE A 1 78 ? -13.051 4.080 18.492 1.00 92.94 78 PHE A C 1
ATOM 631 O O . PHE A 1 78 ? -13.075 4.816 17.511 1.00 92.94 78 PHE A O 1
ATOM 638 N N . GLU A 1 79 ? -12.328 4.366 19.577 1.00 90.31 79 GLU A N 1
ATOM 639 C CA . GLU A 1 79 ? -11.511 5.584 19.689 1.00 90.31 79 GLU A CA 1
ATOM 640 C C . GLU A 1 79 ? -10.228 5.511 18.840 1.00 90.31 79 GLU A C 1
ATOM 642 O O . GLU A 1 79 ? -9.793 6.504 18.262 1.00 90.31 79 GLU A O 1
ATOM 647 N N . TYR A 1 80 ? -9.633 4.318 18.729 1.00 89.25 80 TYR A N 1
ATOM 648 C CA . TYR A 1 80 ? -8.431 4.077 17.931 1.00 89.25 80 TYR A CA 1
ATOM 649 C C . TYR A 1 80 ? -8.550 2.776 17.148 1.00 89.25 80 TYR A C 1
ATOM 651 O O . TYR A 1 80 ? -9.017 1.757 17.661 1.00 89.25 80 TYR A O 1
ATOM 659 N N . ALA A 1 81 ? -8.030 2.786 15.924 1.00 89.50 81 ALA A N 1
ATOM 660 C CA . ALA A 1 81 ? -7.896 1.598 15.101 1.00 89.50 81 ALA A CA 1
ATOM 661 C C . ALA A 1 81 ? -6.491 1.514 14.503 1.00 89.50 81 ALA A C 1
ATOM 663 O O . ALA A 1 81 ? -5.918 2.505 14.059 1.00 89.50 81 ALA A O 1
ATOM 664 N N . ILE A 1 82 ? -5.937 0.303 14.476 1.00 90.50 82 ILE A N 1
ATOM 665 C CA . ILE A 1 82 ? -4.666 0.033 13.803 1.00 90.50 82 ILE A CA 1
ATOM 666 C C . ILE A 1 82 ? -4.968 -0.290 12.344 1.00 90.50 82 ILE A C 1
ATOM 668 O O . ILE A 1 82 ? -5.685 -1.257 12.055 1.00 90.50 82 ILE A O 1
ATOM 672 N N . LEU A 1 83 ? -4.425 0.520 11.438 1.00 89.69 83 LEU A N 1
ATOM 673 C CA . LEU A 1 83 ? -4.541 0.315 10.002 1.00 89.69 83 LEU A CA 1
ATOM 674 C C . LEU A 1 83 ? -3.466 -0.650 9.494 1.00 89.69 83 LEU A C 1
ATOM 676 O O . LEU A 1 83 ? -2.284 -0.509 9.795 1.00 89.69 83 LEU A O 1
ATOM 680 N N . THR A 1 84 ? -3.891 -1.625 8.701 1.00 87.44 84 THR A N 1
ATOM 681 C CA . THR A 1 84 ? -3.037 -2.590 8.001 1.00 87.44 84 THR A CA 1
ATOM 682 C C . THR A 1 84 ? -3.457 -2.638 6.538 1.00 87.44 84 THR A C 1
ATOM 684 O O . THR A 1 84 ? -4.643 -2.515 6.267 1.00 87.44 84 THR A O 1
ATOM 687 N N . GLY A 1 85 ? -2.550 -2.870 5.593 1.00 85.94 85 GLY A N 1
ATOM 688 C CA . GLY A 1 85 ? -2.961 -3.033 4.194 1.00 85.94 85 GLY A CA 1
ATOM 689 C C . GLY A 1 85 ? -3.414 -4.451 3.871 1.00 85.94 85 GLY A C 1
ATOM 690 O O . GLY A 1 85 ? -3.012 -5.402 4.544 1.00 85.94 85 GLY A O 1
ATOM 691 N N . GLU A 1 86 ? -4.265 -4.584 2.858 1.00 83.81 86 GLU A N 1
ATOM 692 C CA . GLU A 1 86 ? -4.688 -5.879 2.320 1.00 83.81 86 GLU A CA 1
ATOM 693 C C . GLU A 1 86 ? -3.671 -6.405 1.298 1.00 83.81 86 GLU A C 1
ATOM 695 O O . GLU A 1 86 ? -2.848 -7.243 1.659 1.00 83.81 86 GLU A O 1
ATOM 700 N N . GLU A 1 87 ? -3.632 -5.868 0.074 1.00 84.25 87 GLU A N 1
ATOM 701 C CA . GLU A 1 87 ? -2.709 -6.362 -0.963 1.00 84.25 87 GLU A CA 1
ATOM 702 C C . GLU A 1 87 ? -1.222 -6.137 -0.629 1.00 84.25 87 GLU A C 1
ATOM 704 O O . GLU A 1 87 ? -0.367 -6.923 -1.037 1.00 84.25 87 GLU A O 1
ATOM 709 N N . ILE A 1 88 ? -0.878 -5.099 0.150 1.00 88.12 88 ILE A N 1
ATOM 710 C CA . ILE A 1 88 ? 0.527 -4.741 0.434 1.00 88.12 88 ILE A CA 1
ATOM 711 C C . ILE A 1 88 ? 1.337 -5.877 1.060 1.00 88.12 88 ILE A C 1
ATOM 713 O O . ILE A 1 88 ? 2.555 -5.927 0.906 1.00 88.12 88 ILE A O 1
ATOM 717 N N . VAL A 1 89 ? 0.687 -6.804 1.763 1.00 86.56 89 VAL A N 1
ATOM 718 C CA . VAL A 1 89 ? 1.376 -7.913 2.428 1.00 86.56 89 VAL A CA 1
ATOM 719 C C . VAL A 1 89 ? 2.138 -8.801 1.425 1.00 86.56 89 VAL A C 1
ATOM 721 O O . VAL A 1 89 ? 3.171 -9.378 1.779 1.00 86.56 89 VAL A O 1
ATOM 724 N N . GLU A 1 90 ? 1.716 -8.825 0.153 1.00 86.25 90 GLU A N 1
ATOM 725 C CA . GLU A 1 90 ? 2.396 -9.517 -0.953 1.00 86.25 90 GLU A CA 1
ATOM 726 C C . GLU A 1 90 ? 3.803 -8.962 -1.231 1.00 86.25 90 GLU A C 1
ATOM 728 O O . GLU A 1 90 ? 4.660 -9.660 -1.767 1.00 86.25 90 GLU A O 1
ATOM 733 N N . VAL A 1 91 ? 4.125 -7.742 -0.788 1.00 88.75 91 VAL A N 1
ATOM 734 C CA . VAL A 1 91 ? 5.476 -7.178 -0.947 1.00 88.75 91 VAL A CA 1
ATOM 735 C C . VAL A 1 91 ? 6.556 -8.055 -0.302 1.00 88.75 91 VAL A C 1
ATOM 737 O O . VAL A 1 91 ? 7.694 -8.099 -0.768 1.00 88.75 91 VAL A O 1
ATOM 740 N N . SER A 1 92 ? 6.184 -8.794 0.748 1.00 87.38 92 SER A N 1
ATOM 741 C CA . SER A 1 92 ? 7.070 -9.711 1.468 1.00 87.38 92 SER A CA 1
ATOM 742 C C . SER A 1 92 ? 7.418 -10.979 0.681 1.00 87.38 92 SER A C 1
ATOM 744 O O . SER A 1 92 ? 8.375 -11.667 1.035 1.00 87.38 92 SER A O 1
ATOM 746 N N . THR A 1 93 ? 6.683 -11.283 -0.393 1.00 85.25 93 THR A N 1
ATOM 747 C CA . THR A 1 93 ? 6.901 -12.478 -1.220 1.00 85.25 93 THR A CA 1
ATOM 748 C C . THR A 1 93 ? 7.754 -12.200 -2.457 1.00 85.25 93 THR A C 1
ATOM 750 O O . THR A 1 93 ? 8.079 -13.126 -3.201 1.00 85.25 93 THR A O 1
ATOM 753 N N . LEU A 1 94 ? 8.127 -10.942 -2.710 1.00 86.31 94 LEU A N 1
ATOM 754 C CA . LEU A 1 94 ? 8.886 -10.564 -3.899 1.00 86.31 94 LEU A CA 1
ATOM 755 C C . LEU A 1 94 ? 10.357 -10.981 -3.792 1.00 86.31 94 LEU A C 1
ATOM 757 O O . LEU A 1 94 ? 11.068 -10.612 -2.860 1.00 86.31 94 LEU A O 1
ATOM 761 N N . ALA A 1 95 ? 10.847 -11.672 -4.823 1.00 87.88 95 ALA A N 1
ATOM 762 C CA . ALA A 1 95 ? 12.245 -12.098 -4.905 1.00 87.88 95 ALA A CA 1
ATOM 763 C C . ALA A 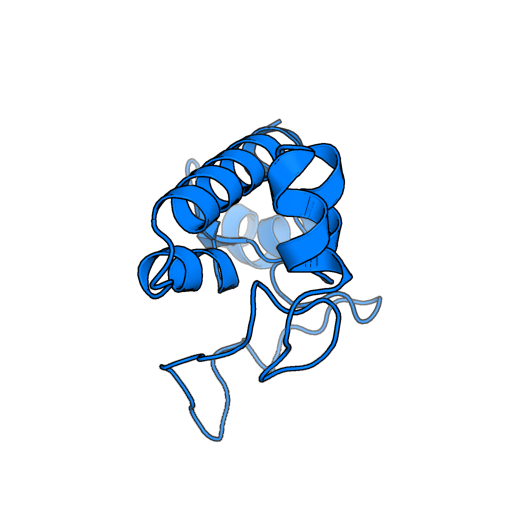1 95 ? 13.235 -10.930 -5.081 1.00 87.88 95 ALA A C 1
ATOM 765 O O . ALA A 1 95 ? 14.412 -11.074 -4.761 1.00 87.88 95 ALA A O 1
ATOM 766 N N . ASN A 1 96 ? 12.782 -9.782 -5.601 1.00 90.75 96 ASN A N 1
ATOM 767 C CA . ASN A 1 96 ? 13.603 -8.579 -5.728 1.00 90.75 96 ASN A CA 1
ATOM 768 C C . ASN A 1 96 ? 13.434 -7.690 -4.478 1.00 90.75 96 ASN A C 1
ATOM 770 O O . ASN A 1 96 ? 12.447 -6.951 -4.395 1.00 90.75 96 ASN A O 1
ATOM 774 N N . PRO A 1 97 ? 14.394 -7.693 -3.531 1.00 92.88 97 PRO A N 1
ATOM 775 C CA . PRO A 1 97 ? 14.253 -6.967 -2.270 1.00 92.88 97 PRO A CA 1
ATOM 776 C C . PRO A 1 97 ? 14.285 -5.443 -2.446 1.00 92.88 97 PRO A C 1
ATOM 778 O O . PRO A 1 97 ? 13.706 -4.717 -1.638 1.00 92.88 97 PRO A O 1
ATOM 781 N N . TYR A 1 98 ? 14.936 -4.936 -3.497 1.00 95.44 98 TYR A N 1
ATOM 782 C CA . TYR A 1 98 ? 14.988 -3.498 -3.762 1.00 95.44 98 TYR A CA 1
ATOM 783 C C . TYR A 1 98 ? 13.638 -2.981 -4.246 1.00 95.44 98 TYR A C 1
ATOM 785 O O . TYR A 1 98 ? 13.162 -1.953 -3.767 1.00 95.44 98 TYR A O 1
ATOM 793 N N . TYR A 1 99 ? 12.994 -3.733 -5.139 1.00 92.62 99 TYR A N 1
ATOM 794 C CA . TYR A 1 99 ? 11.653 -3.403 -5.603 1.00 92.62 99 TYR A CA 1
ATOM 795 C C . TYR A 1 99 ? 10.627 -3.519 -4.470 1.00 92.62 99 TYR A C 1
ATOM 797 O O . TYR A 1 99 ? 9.830 -2.604 -4.273 1.00 92.62 99 TYR A O 1
ATOM 805 N N . ALA A 1 100 ? 10.715 -4.581 -3.663 1.00 92.50 100 ALA A N 1
ATOM 806 C CA . ALA A 1 100 ? 9.882 -4.762 -2.476 1.00 92.50 100 ALA A CA 1
ATOM 807 C C . ALA A 1 100 ? 9.982 -3.573 -1.509 1.00 92.50 100 ALA A C 1
ATOM 809 O O . ALA A 1 100 ? 8.976 -2.996 -1.102 1.00 92.50 100 ALA A O 1
ATOM 810 N N . SER A 1 101 ? 11.205 -3.147 -1.189 1.00 95.69 101 SER A N 1
ATOM 811 C CA . SER A 1 101 ? 11.440 -1.998 -0.311 1.00 95.69 101 SER A CA 1
ATOM 812 C C . SER A 1 101 ? 10.860 -0.697 -0.881 1.00 95.69 101 SER A C 1
ATOM 814 O O . SER A 1 101 ? 10.232 0.076 -0.154 1.00 95.69 101 SER A O 1
ATOM 816 N N . ALA A 1 102 ? 11.010 -0.465 -2.190 1.00 95.94 102 ALA A N 1
ATOM 817 C CA . ALA A 1 102 ? 10.459 0.714 -2.854 1.00 95.94 102 ALA A CA 1
ATOM 818 C C . ALA A 1 102 ? 8.921 0.736 -2.828 1.00 95.94 102 ALA A C 1
ATOM 820 O O . ALA A 1 102 ? 8.330 1.778 -2.554 1.00 95.94 102 ALA A O 1
ATOM 821 N N . LEU A 1 103 ? 8.276 -0.410 -3.052 1.00 94.06 103 LEU A N 1
ATOM 822 C CA . LEU A 1 103 ? 6.82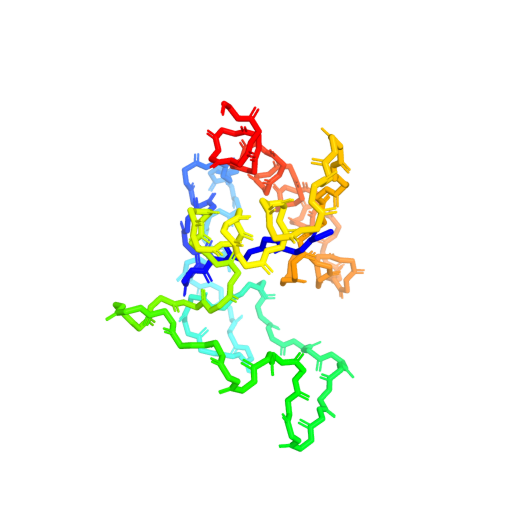1 -0.545 -2.979 1.00 94.06 103 LEU A CA 1
ATOM 823 C C . LEU A 1 103 ? 6.290 -0.363 -1.557 1.00 94.06 103 LEU A C 1
ATOM 825 O O . LEU A 1 103 ? 5.304 0.339 -1.367 1.00 94.06 103 LEU A O 1
ATOM 829 N N . ALA A 1 104 ? 6.953 -0.951 -0.558 1.00 94.81 104 ALA A N 1
ATOM 830 C CA . ALA A 1 104 ? 6.577 -0.785 0.844 1.00 94.81 104 ALA A CA 1
ATOM 831 C C . ALA A 1 104 ? 6.665 0.685 1.283 1.00 94.81 104 ALA A C 1
ATOM 833 O O . ALA A 1 104 ? 5.795 1.175 1.999 1.00 94.81 104 ALA A O 1
ATOM 834 N N . ARG A 1 105 ? 7.690 1.412 0.820 1.00 96.69 105 ARG A N 1
ATOM 835 C CA . ARG A 1 105 ? 7.804 2.857 1.047 1.00 96.69 105 ARG A CA 1
ATOM 836 C C . ARG A 1 105 ? 6.668 3.623 0.371 1.00 96.69 105 ARG A C 1
ATOM 838 O O . ARG A 1 105 ? 5.974 4.366 1.052 1.00 96.69 105 ARG A O 1
ATOM 845 N N . ALA A 1 106 ? 6.451 3.385 -0.923 1.00 96.31 106 ALA A N 1
ATOM 846 C CA . ALA A 1 106 ? 5.395 4.038 -1.695 1.00 96.31 106 ALA A CA 1
ATOM 847 C C . ALA A 1 106 ? 4.004 3.814 -1.078 1.00 96.31 106 ALA A C 1
ATOM 849 O O . ALA A 1 106 ? 3.202 4.739 -0.992 1.00 96.31 106 ALA A O 1
ATOM 850 N N . TYR A 1 107 ? 3.745 2.595 -0.601 1.00 95.00 107 TYR A N 1
ATOM 851 C CA . TYR A 1 107 ? 2.539 2.244 0.137 1.00 95.00 107 TYR A CA 1
ATOM 852 C C . TYR A 1 107 ? 2.360 3.071 1.406 1.00 95.00 107 TYR A C 1
ATOM 854 O O . TYR A 1 107 ? 1.282 3.611 1.636 1.00 95.00 107 TYR A O 1
ATOM 862 N N . ASN A 1 108 ? 3.401 3.141 2.240 1.00 95.12 108 ASN A N 1
ATOM 863 C CA . ASN A 1 108 ? 3.330 3.863 3.504 1.00 95.12 108 ASN A CA 1
ATOM 864 C C . ASN A 1 108 ? 3.056 5.350 3.266 1.00 95.12 108 ASN A C 1
ATOM 866 O O . ASN A 1 108 ? 2.208 5.912 3.952 1.00 95.12 108 ASN A O 1
ATOM 870 N N . ASP A 1 109 ? 3.719 5.956 2.279 1.00 96.44 109 ASP A N 1
ATOM 871 C CA . ASP A 1 109 ? 3.522 7.365 1.931 1.00 96.44 109 ASP A CA 1
ATOM 872 C C . ASP A 1 109 ? 2.083 7.618 1.443 1.00 96.44 109 ASP A C 1
ATOM 874 O O . ASP A 1 109 ? 1.409 8.518 1.947 1.00 96.44 109 ASP A O 1
ATOM 878 N N . TRP A 1 110 ? 1.565 6.771 0.543 1.00 94.62 110 TRP A N 1
ATOM 879 C CA . TRP A 1 110 ? 0.175 6.851 0.079 1.00 94.62 110 TRP A CA 1
ATOM 880 C C . TRP A 1 110 ? -0.838 6.668 1.219 1.00 94.62 110 TRP A C 1
ATOM 882 O O . TRP A 1 110 ? -1.797 7.433 1.328 1.00 94.62 110 TRP A O 1
ATOM 892 N N . MET A 1 111 ? -0.623 5.669 2.080 1.00 93.44 111 MET A N 1
ATOM 893 C CA . MET A 1 111 ? -1.503 5.348 3.205 1.00 93.44 111 MET A CA 1
ATOM 894 C C . MET A 1 111 ? -1.542 6.488 4.225 1.00 93.44 111 MET A C 1
ATOM 896 O O . MET A 1 111 ? -2.623 6.863 4.667 1.00 93.44 111 MET A O 1
ATOM 900 N N . ILE A 1 112 ? -0.398 7.095 4.545 1.00 93.62 112 ILE A N 1
ATOM 901 C CA . ILE A 1 112 ? -0.353 8.269 5.423 1.00 93.62 112 ILE A CA 1
ATOM 902 C C . ILE A 1 112 ? -1.186 9.411 4.830 1.00 93.62 112 ILE A C 1
ATOM 904 O O . ILE A 1 112 ? -2.015 9.976 5.536 1.00 93.62 112 ILE A O 1
ATOM 908 N N . GLU A 1 113 ? -1.006 9.719 3.544 1.00 93.25 113 GLU A N 1
ATOM 909 C CA . GLU A 1 113 ? -1.698 10.836 2.889 1.00 93.25 113 GLU A CA 1
ATOM 910 C C . GLU A 1 113 ? -3.214 10.622 2.759 1.00 93.25 113 GLU A C 1
ATOM 912 O O . GLU A 1 113 ? -3.976 11.573 2.894 1.00 93.25 113 GLU A O 1
ATOM 917 N N . HIS A 1 114 ? -3.661 9.392 2.499 1.00 88.56 114 HIS A N 1
ATOM 918 C CA . HIS A 1 114 ? -5.059 9.119 2.144 1.00 88.56 114 HIS A CA 1
ATOM 919 C C . HIS A 1 114 ? -5.897 8.531 3.281 1.00 88.56 114 HIS A C 1
ATOM 921 O O . HIS A 1 114 ? -7.123 8.560 3.199 1.00 88.56 114 HIS A O 1
ATOM 927 N N . TRP A 1 115 ? -5.261 7.965 4.310 1.00 88.38 115 TRP A N 1
ATOM 928 C CA . TRP A 1 115 ? -5.958 7.237 5.374 1.00 88.38 115 TRP A CA 1
ATOM 929 C C . TRP A 1 115 ? -5.697 7.759 6.782 1.00 88.38 115 TRP A C 1
ATOM 931 O O . TRP A 1 115 ? -6.515 7.500 7.662 1.00 88.38 115 TRP A O 1
ATOM 941 N N . LEU A 1 116 ? -4.568 8.432 7.019 1.00 87.75 116 LEU A N 1
ATOM 942 C CA . LEU A 1 116 ? -4.210 8.948 8.347 1.00 87.75 116 LEU A CA 1
ATOM 943 C C . LEU A 1 116 ? -4.286 10.478 8.456 1.00 87.75 116 LEU A C 1
ATOM 945 O O . LEU A 1 116 ? -4.050 10.999 9.547 1.00 87.75 116 LEU A O 1
ATOM 949 N N . ALA A 1 117 ? -4.545 11.172 7.345 1.00 71.12 117 ALA A N 1
ATOM 950 C CA . ALA A 1 117 ? -4.604 12.632 7.267 1.00 71.12 117 ALA A CA 1
ATOM 951 C C . ALA A 1 117 ? -5.889 13.226 7.864 1.00 71.12 117 ALA A C 1
ATOM 953 O O . ALA A 1 117 ? -6.955 12.573 7.782 1.00 71.12 117 ALA A O 1
#

Foldseek 3Di:
DEADWQFLCLLLVQFDPVCNCCLQPNDEPDDRRADGHDPPVDDDPVDDDDPVDDDPPNIPVRHDQVSCCVVPCVVVVPPDDDYDYDRLVCLVVDPDVVSSVRSNRSVVVSCCVPPVD

pLDDT: mean 83.76, std 10.79, range [56.59, 96.69]

Secondary structure (DSSP, 8-state):
-EE--S-GGGGTTTS-HHHHHHHHTS--SS-TTSTTS---S---TT-SS-TT---TTSPPTTS-HHHHIIIIIIHHT-S----EESGGGGGGG-S-HHHHHHHHHHHHHHHHHHH--

Radius of gyration: 15.01 Å; chains: 1; bounding box: 38×33×38 Å

Sequence (117 aa):
MHNDWATAEVLLPYLDPYFRDYLARGELPGLRGSFPHAHRPWLHPEGYKRADVAPANGIAAGADYDLMRELLLDRYDFEYAILTGEEIVEVSTLANPYYASALARAYNDWMIEHWLA